Protein AF-A0A965LNA4-F1 (afdb_monomer_lite)

Sequence (70 aa):
MLLAVRQILGDSASIDEIRIQATAMWSLAHGLATLLIDGPLERKIGKISDRRALVRSVAQRAAEGFRYVE

pLDDT: mean 86.75, std 10.36, range [45.31, 95.69]

Foldseek 3Di:
DLVVLCVVVDVPDDPVNSVVVVVVVVVQVVVLVCCPPVRCVCVPPNDDPDPVVVVVVSVVDVVVDDDDDD

Structure (mmCIF, N/CA/C/O backbone):
data_AF-A0A965LNA4-F1
#
_entry.id   AF-A0A965LNA4-F1
#
loop_
_atom_site.group_PDB
_atom_site.id
_atom_site.type_symbol
_atom_site.label_atom_id
_atom_site.label_alt_id
_atom_site.label_comp_id
_atom_site.label_asym_id
_atom_site.label_entity_id
_atom_site.label_seq_id
_atom_site.pdbx_PDB_ins_code
_atom_site.Cartn_x
_atom_site.Cartn_y
_atom_site.Cartn_z
_atom_site.occupancy
_atom_site.B_iso_or_equiv
_atom_site.auth_seq_id
_atom_site.auth_comp_id
_atom_site.auth_asym_id
_atom_site.auth_atom_id
_atom_site.pdbx_PDB_model_num
ATOM 1 N N . MET A 1 1 ? -17.945 2.231 -0.509 1.00 61.03 1 MET A N 1
ATOM 2 C CA . MET A 1 1 ? -16.710 2.021 0.280 1.00 61.03 1 MET A CA 1
ATOM 3 C C . MET A 1 1 ? -17.001 1.567 1.708 1.00 61.03 1 MET A C 1
ATOM 5 O O . MET A 1 1 ? -16.622 0.456 2.029 1.00 61.03 1 MET A O 1
ATOM 9 N N . LEU A 1 2 ? -17.713 2.341 2.539 1.00 69.44 2 LEU A N 1
ATOM 10 C CA . LEU A 1 2 ? -17.983 1.968 3.944 1.00 69.44 2 LEU A CA 1
ATOM 11 C C . LEU A 1 2 ? -18.677 0.600 4.118 1.00 69.44 2 LEU A C 1
ATOM 13 O O . LEU A 1 2 ? -18.332 -0.137 5.030 1.00 69.44 2 LEU A O 1
ATOM 17 N N . LEU A 1 3 ? -19.599 0.228 3.220 1.00 71.56 3 LEU A N 1
ATOM 18 C CA . LEU A 1 3 ? -20.240 -1.098 3.225 1.00 71.56 3 LEU A CA 1
ATOM 19 C C . LEU A 1 3 ? -19.253 -2.244 2.940 1.00 71.56 3 LEU A C 1
ATOM 21 O O . LEU A 1 3 ? -19.294 -3.264 3.612 1.00 71.56 3 LEU A O 1
ATOM 25 N N . ALA A 1 4 ? -18.333 -2.056 1.991 1.00 74.25 4 ALA A N 1
ATOM 26 C CA . ALA A 1 4 ? -17.295 -3.044 1.692 1.00 74.25 4 ALA A CA 1
ATOM 27 C C . ALA A 1 4 ? -16.303 -3.177 2.859 1.00 74.25 4 ALA A C 1
ATOM 29 O O . ALA A 1 4 ? -15.878 -4.274 3.192 1.00 74.25 4 ALA A O 1
ATOM 30 N N . VAL A 1 5 ? -15.982 -2.065 3.526 1.00 75.38 5 VAL A N 1
ATOM 31 C CA . VAL A 1 5 ? -15.122 -2.069 4.717 1.00 75.38 5 VAL A CA 1
ATOM 32 C C . VAL A 1 5 ? -15.803 -2.768 5.895 1.00 75.38 5 VAL A C 1
ATOM 34 O O . VAL A 1 5 ? -15.154 -3.548 6.582 1.00 75.38 5 VAL A O 1
ATOM 37 N N . ARG A 1 6 ? -17.115 -2.575 6.091 1.00 75.75 6 ARG A N 1
ATOM 38 C CA . ARG A 1 6 ? -17.894 -3.346 7.075 1.00 75.75 6 ARG A CA 1
ATOM 39 C C . ARG A 1 6 ? -17.846 -4.848 6.805 1.00 75.75 6 ARG A C 1
ATOM 41 O O . ARG A 1 6 ? -17.638 -5.609 7.733 1.00 75.75 6 ARG A O 1
ATOM 48 N N . GLN A 1 7 ? -17.963 -5.276 5.548 1.00 80.94 7 GLN A N 1
ATOM 49 C CA . GLN A 1 7 ? -17.840 -6.698 5.195 1.00 80.94 7 GLN A CA 1
ATOM 50 C C . GLN A 1 7 ? -16.442 -7.270 5.478 1.00 80.94 7 GLN A C 1
ATOM 52 O O . GLN A 1 7 ? -16.326 -8.450 5.785 1.00 80.94 7 GLN A O 1
ATOM 57 N N . ILE A 1 8 ? -15.393 -6.445 5.388 1.00 80.25 8 ILE A N 1
ATOM 58 C CA . ILE A 1 8 ? -14.014 -6.844 5.709 1.00 80.25 8 ILE A CA 1
ATOM 59 C C . ILE A 1 8 ? -13.801 -6.948 7.226 1.00 80.25 8 ILE A C 1
ATOM 61 O O . ILE A 1 8 ? -13.131 -7.870 7.681 1.00 80.25 8 ILE A O 1
ATOM 65 N N . LEU A 1 9 ? -14.343 -6.005 8.002 1.00 84.56 9 LEU A N 1
ATOM 66 C CA . LEU A 1 9 ? -14.120 -5.919 9.452 1.00 84.56 9 LEU A CA 1
ATOM 67 C C . LEU A 1 9 ? -15.137 -6.715 10.289 1.00 84.56 9 LEU A C 1
ATOM 69 O O . LEU A 1 9 ? -14.894 -6.965 11.467 1.00 84.56 9 LEU A O 1
ATOM 73 N N . GLY A 1 10 ? -16.261 -7.112 9.693 1.00 87.06 10 GLY A N 1
ATOM 74 C CA . GLY A 1 10 ? -17.377 -7.760 10.377 1.00 87.06 10 GLY A CA 1
ATOM 75 C C . GLY A 1 10 ? -18.386 -6.773 10.973 1.00 87.06 10 GLY A C 1
ATOM 76 O O . GLY A 1 10 ? -18.122 -5.581 11.146 1.00 87.06 10 GLY A O 1
ATOM 77 N N . ASP A 1 11 ? -19.574 -7.285 11.302 1.00 86.81 11 ASP A N 1
ATOM 78 C CA . ASP A 1 11 ? -20.716 -6.470 11.745 1.00 86.81 11 ASP A CA 1
ATOM 79 C C . ASP A 1 11 ? -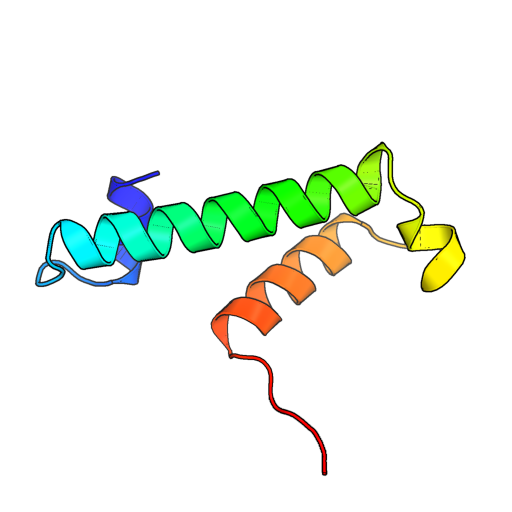20.510 -5.806 13.114 1.00 86.81 11 ASP A C 1
ATOM 81 O O . ASP A 1 11 ? -21.156 -4.801 13.418 1.00 86.81 11 ASP A O 1
ATOM 85 N N . SER A 1 12 ? -19.587 -6.328 13.925 1.00 90.25 12 SER A N 1
ATOM 86 C CA . SER A 1 12 ? -19.223 -5.775 15.233 1.00 90.25 12 SER A CA 1
ATOM 87 C C . SER A 1 12 ? -18.261 -4.586 15.162 1.00 90.25 12 SER A C 1
ATOM 89 O O . SER A 1 12 ? -17.960 -4.005 16.202 1.00 90.25 12 SER A O 1
ATOM 91 N N . ALA A 1 13 ? -17.763 -4.222 13.975 1.00 89.25 13 ALA A N 1
ATOM 92 C CA . ALA A 1 13 ? -16.812 -3.128 13.823 1.00 89.25 13 ALA A CA 1
ATOM 93 C C . ALA A 1 13 ? -17.437 -1.775 14.195 1.00 89.25 13 ALA A C 1
ATOM 95 O O . ALA A 1 13 ? -18.497 -1.377 13.688 1.00 89.25 13 ALA A O 1
ATOM 96 N N . SER A 1 14 ? -16.745 -1.035 15.054 1.00 92.81 14 SER A N 1
ATOM 97 C CA . SER A 1 14 ? -17.097 0.335 15.404 1.00 92.81 14 SER A CA 1
ATOM 98 C C . SER A 1 14 ? -16.994 1.265 14.189 1.00 92.81 14 SER A C 1
ATOM 100 O O . SER A 1 14 ? -16.291 1.010 13.207 1.00 92.81 14 SER A O 1
ATOM 102 N N . ILE A 1 15 ? -17.693 2.401 14.256 1.00 90.12 15 ILE A N 1
ATOM 103 C CA . ILE A 1 15 ? -17.631 3.427 13.203 1.00 90.12 15 ILE A CA 1
ATOM 104 C C . ILE A 1 15 ? -16.194 3.932 13.010 1.00 90.12 15 ILE A C 1
ATOM 106 O O . ILE A 1 15 ? -15.796 4.208 11.876 1.00 90.12 15 ILE A O 1
ATOM 110 N N . ASP A 1 16 ? -15.418 4.028 14.087 1.00 93.56 16 ASP A N 1
ATOM 111 C CA . ASP A 1 16 ? -14.046 4.524 14.027 1.00 93.56 16 ASP A CA 1
ATOM 112 C C . ASP A 1 16 ? -13.103 3.511 13.371 1.00 93.56 16 ASP A C 1
ATOM 114 O O . ASP A 1 16 ? -12.336 3.898 12.489 1.00 93.56 16 ASP A O 1
ATOM 118 N N . GLU A 1 17 ? -13.232 2.214 13.667 1.00 90.56 17 GLU A N 1
ATOM 119 C CA . GLU A 1 17 ? -12.485 1.157 12.962 1.00 90.56 17 GLU A CA 1
ATOM 120 C C . GLU A 1 17 ? -12.782 1.163 11.457 1.00 90.56 17 GLU A C 1
ATOM 122 O O . GLU A 1 17 ? -11.867 1.110 10.633 1.00 90.56 17 GLU A O 1
ATOM 127 N N . ILE A 1 18 ? -14.055 1.321 11.079 1.00 89.56 18 ILE A N 1
ATOM 128 C CA . ILE A 1 18 ? -14.461 1.422 9.671 1.00 89.56 18 ILE A CA 1
ATOM 129 C C . ILE A 1 18 ? -13.821 2.647 9.004 1.00 89.56 18 ILE A C 1
ATOM 131 O O . ILE A 1 18 ? -13.356 2.559 7.866 1.00 89.56 18 ILE A O 1
ATOM 135 N N . ARG A 1 19 ? -13.791 3.800 9.682 1.00 92.44 19 ARG A N 1
ATOM 136 C CA . ARG A 1 19 ? -13.177 5.029 9.151 1.00 92.44 19 ARG A CA 1
ATOM 137 C C . ARG A 1 19 ? -11.670 4.887 8.990 1.00 92.44 19 ARG A C 1
ATOM 139 O O . ARG A 1 19 ? -11.147 5.282 7.946 1.00 92.44 19 ARG A O 1
ATOM 146 N N . ILE A 1 20 ? -10.990 4.312 9.980 1.00 93.12 20 ILE A N 1
ATOM 147 C CA . ILE A 1 20 ? -9.546 4.060 9.937 1.00 93.12 20 ILE A CA 1
ATOM 148 C C . ILE A 1 20 ? -9.226 3.142 8.759 1.00 93.12 20 ILE A C 1
ATOM 150 O O . ILE A 1 20 ? -8.424 3.508 7.898 1.00 93.12 20 ILE A O 1
ATOM 154 N N . GLN A 1 21 ? -9.919 2.006 8.651 1.00 90.50 21 GLN A N 1
ATOM 155 C CA . GLN A 1 21 ? -9.683 1.044 7.578 1.00 90.50 21 GLN A CA 1
ATOM 156 C C . GLN A 1 21 ? -9.991 1.635 6.197 1.00 90.50 21 GLN A C 1
ATOM 158 O O . GLN A 1 21 ? -9.202 1.480 5.264 1.00 90.50 21 GLN A O 1
ATOM 163 N N . ALA A 1 22 ? -11.102 2.363 6.056 1.00 90.69 22 ALA A N 1
ATOM 164 C CA . ALA A 1 22 ? -11.436 3.040 4.807 1.00 9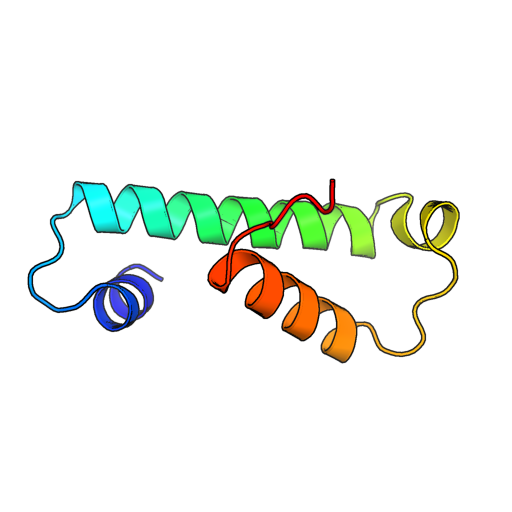0.69 22 ALA A CA 1
ATOM 165 C C . ALA A 1 22 ? -10.360 4.061 4.406 1.00 90.69 22 ALA A C 1
ATOM 167 O O . ALA A 1 22 ? -9.963 4.115 3.242 1.00 90.69 22 ALA A O 1
ATOM 168 N N . THR A 1 23 ? -9.856 4.837 5.369 1.00 94.38 23 THR A N 1
ATOM 169 C CA . THR A 1 23 ? -8.806 5.841 5.139 1.00 94.38 23 THR A CA 1
ATOM 170 C C . THR A 1 23 ? -7.484 5.187 4.749 1.00 94.38 23 THR A C 1
ATOM 172 O O . THR A 1 23 ? -6.818 5.659 3.825 1.00 94.38 23 THR A O 1
ATOM 175 N N . ALA A 1 24 ? -7.124 4.072 5.388 1.00 91.81 24 ALA A N 1
ATOM 176 C CA . ALA A 1 24 ? -5.931 3.300 5.052 1.00 91.81 24 ALA A CA 1
ATOM 177 C C . ALA A 1 24 ? -6.011 2.742 3.621 1.00 91.81 24 ALA A C 1
ATOM 179 O O . ALA A 1 24 ? -5.096 2.950 2.821 1.00 91.81 24 ALA A O 1
ATOM 180 N N . MET A 1 25 ? -7.136 2.112 3.264 1.00 91.31 25 MET A N 1
ATOM 181 C CA . MET A 1 25 ? -7.373 1.595 1.911 1.00 91.31 25 MET A CA 1
ATOM 182 C C . MET A 1 25 ? -7.330 2.709 0.859 1.00 91.31 25 MET A C 1
ATOM 184 O O . MET A 1 25 ? -6.719 2.539 -0.197 1.00 91.31 25 MET A O 1
ATOM 188 N N . TRP A 1 26 ? -7.945 3.860 1.148 1.00 93.50 26 TRP A N 1
ATOM 189 C CA . TRP A 1 26 ? -7.960 5.003 0.237 1.00 93.50 26 TRP A CA 1
ATOM 190 C C . TRP A 1 26 ? -6.562 5.587 0.032 1.00 93.50 26 TRP A C 1
ATOM 192 O O . TRP A 1 26 ? -6.168 5.833 -1.109 1.00 93.50 26 TRP A O 1
ATOM 202 N N . SER A 1 27 ? -5.805 5.749 1.119 1.00 95.50 27 SER A N 1
ATOM 203 C CA . SER A 1 27 ? -4.426 6.250 1.098 1.00 95.50 27 SER A CA 1
ATOM 204 C C . SER A 1 27 ? -3.513 5.337 0.282 1.00 95.50 27 SER A C 1
ATOM 206 O O . SER A 1 27 ? -2.772 5.820 -0.574 1.00 95.50 27 SER A O 1
ATOM 208 N N . LEU A 1 28 ? -3.609 4.018 0.481 1.00 93.81 28 LEU A N 1
AT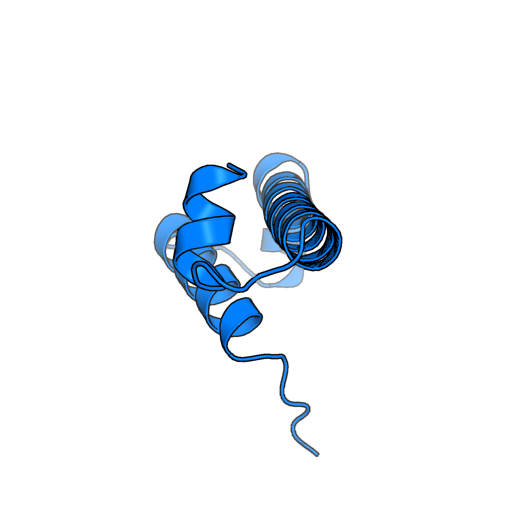OM 209 C CA . LEU A 1 28 ? -2.833 3.039 -0.283 1.00 93.81 28 LEU A CA 1
ATOM 210 C C . LEU A 1 28 ? -3.177 3.090 -1.777 1.00 93.81 28 LEU A C 1
ATOM 212 O O . LEU A 1 28 ? -2.276 3.158 -2.614 1.00 93.81 28 LEU A O 1
ATOM 216 N N . ALA A 1 29 ? -4.471 3.078 -2.111 1.00 92.38 29 ALA A N 1
ATOM 217 C CA . ALA A 1 29 ? -4.930 3.102 -3.496 1.00 92.38 29 ALA A CA 1
ATOM 218 C C . ALA A 1 29 ? -4.491 4.383 -4.222 1.00 92.38 29 ALA A C 1
ATOM 220 O O . ALA A 1 29 ? -3.985 4.304 -5.340 1.00 92.38 29 ALA A O 1
ATOM 221 N N . HIS A 1 30 ? -4.625 5.547 -3.577 1.00 94.69 30 HIS A N 1
ATOM 222 C CA . HIS A 1 30 ? -4.198 6.822 -4.157 1.00 94.69 30 HIS A CA 1
ATOM 223 C C . HIS A 1 30 ? -2.680 6.912 -4.275 1.00 94.69 30 HIS A C 1
ATOM 225 O O . HIS A 1 30 ? -2.186 7.294 -5.330 1.00 94.69 30 HIS A O 1
ATOM 231 N N . GLY A 1 31 ? -1.931 6.501 -3.247 1.00 93.94 31 GLY A N 1
ATOM 232 C CA . GLY A 1 31 ? -0.470 6.468 -3.308 1.00 93.94 31 GLY A CA 1
ATOM 233 C C . GLY A 1 31 ? 0.032 5.607 -4.468 1.00 93.94 31 GLY A C 1
ATOM 234 O O . GLY A 1 31 ? 0.881 6.043 -5.246 1.00 93.94 31 GLY A O 1
ATOM 235 N N . LEU A 1 32 ? -0.546 4.415 -4.644 1.00 94.06 32 LEU A N 1
ATOM 236 C CA . LEU A 1 32 ? -0.212 3.537 -5.764 1.00 94.06 32 LEU A CA 1
ATOM 237 C C . LEU A 1 32 ? -0.612 4.140 -7.119 1.00 94.06 32 LEU A C 1
ATOM 239 O O . LEU A 1 32 ? 0.167 4.056 -8.068 1.00 94.06 32 LEU A O 1
ATOM 243 N N . ALA A 1 33 ? -1.787 4.765 -7.218 1.00 92.75 33 ALA A N 1
ATOM 244 C CA . ALA A 1 33 ? -2.235 5.424 -8.444 1.00 92.75 33 ALA A CA 1
ATOM 245 C C . ALA A 1 33 ? -1.293 6.567 -8.849 1.00 92.75 33 ALA A C 1
ATOM 247 O O . ALA A 1 33 ? -0.837 6.591 -9.990 1.00 92.75 33 ALA A O 1
ATOM 248 N N . THR A 1 34 ? -0.917 7.441 -7.910 1.00 94.44 34 THR A N 1
ATOM 249 C CA . THR A 1 34 ? 0.063 8.509 -8.149 1.00 94.44 34 THR A CA 1
ATOM 250 C C . THR A 1 34 ? 1.391 7.935 -8.627 1.00 94.44 34 THR A C 1
ATOM 252 O O . THR A 1 34 ? 1.971 8.443 -9.580 1.00 94.44 34 THR A O 1
ATOM 255 N N . LEU A 1 35 ? 1.867 6.846 -8.014 1.00 93.75 35 LEU A N 1
ATOM 256 C CA . LEU A 1 35 ? 3.115 6.194 -8.415 1.00 93.75 35 LEU A CA 1
ATOM 257 C C . LEU A 1 35 ? 3.059 5.604 -9.834 1.00 93.75 35 LEU A C 1
ATOM 259 O O . LEU A 1 35 ? 4.071 5.640 -10.533 1.00 93.75 35 LEU A O 1
ATOM 263 N N . LEU A 1 36 ? 1.906 5.070 -10.249 1.00 91.25 36 LEU A N 1
ATOM 264 C CA . LEU A 1 36 ? 1.712 4.415 -11.548 1.00 91.25 36 LEU A CA 1
ATOM 265 C C . LEU A 1 36 ? 1.404 5.373 -12.703 1.00 91.25 36 LEU A C 1
ATOM 267 O O . LEU A 1 36 ? 1.817 5.094 -13.828 1.00 91.25 36 LEU A O 1
ATOM 271 N N . ILE A 1 37 ? 0.623 6.427 -12.455 1.00 87.12 37 ILE A N 1
ATOM 272 C CA . ILE A 1 37 ? 0.128 7.336 -13.501 1.00 87.12 37 ILE A CA 1
ATOM 273 C C . ILE A 1 37 ? 1.149 8.446 -13.749 1.00 87.12 37 ILE A C 1
ATOM 275 O O . ILE A 1 37 ? 1.600 8.622 -14.877 1.00 87.12 37 ILE A O 1
ATOM 279 N N . ASP A 1 38 ? 1.558 9.127 -12.679 1.00 79.00 38 ASP A N 1
ATOM 280 C CA . ASP A 1 38 ? 2.374 10.346 -12.755 1.00 79.00 38 ASP A CA 1
ATOM 281 C C . ASP A 1 38 ? 3.768 10.169 -12.128 1.00 79.00 38 ASP A C 1
ATOM 283 O O . ASP A 1 38 ? 4.638 11.041 -12.204 1.00 79.00 38 ASP A O 1
ATOM 287 N N . GLY A 1 39 ? 3.988 9.038 -11.460 1.00 74.50 39 GLY A N 1
ATOM 288 C CA . GLY A 1 39 ? 5.111 8.831 -10.565 1.00 74.50 39 GLY A CA 1
ATOM 289 C C . GLY A 1 39 ? 6.323 8.143 -11.193 1.00 74.50 39 GLY A C 1
ATOM 290 O O . GLY A 1 39 ? 6.280 7.574 -12.282 1.00 74.50 39 GLY A O 1
ATOM 291 N N . PRO A 1 40 ? 7.463 8.146 -10.479 1.00 87.12 40 PRO A N 1
ATOM 292 C CA . PRO A 1 40 ? 8.715 7.579 -10.965 1.00 87.12 40 PRO A CA 1
ATOM 293 C C . PRO A 1 40 ? 8.779 6.048 -10.829 1.00 87.12 40 PRO A C 1
ATOM 295 O O . PRO A 1 40 ? 9.888 5.515 -10.826 1.00 87.12 40 PRO A O 1
ATOM 298 N N . LEU A 1 41 ? 7.661 5.337 -10.637 1.00 91.00 41 LEU A N 1
ATOM 299 C CA . LEU A 1 41 ? 7.692 3.948 -10.164 1.00 91.00 41 LEU A CA 1
ATOM 300 C C . LEU A 1 41 ? 8.502 3.043 -11.096 1.00 91.00 41 LEU A C 1
ATOM 302 O O . LEU A 1 41 ? 9.478 2.451 -10.646 1.00 91.00 41 LEU A O 1
ATOM 306 N N . GLU A 1 42 ? 8.204 3.032 -12.399 1.00 91.00 42 GLU A N 1
ATOM 307 C CA . GLU A 1 42 ? 8.954 2.213 -13.368 1.00 91.00 42 GLU A CA 1
ATOM 308 C C . GLU A 1 42 ? 10.431 2.626 -13.499 1.00 91.00 42 GLU A C 1
ATOM 310 O O . GLU A 1 42 ? 11.279 1.803 -13.838 1.00 91.00 42 GLU A O 1
ATOM 315 N N . ARG A 1 43 ? 10.778 3.880 -13.169 1.00 89.25 43 ARG A N 1
ATOM 316 C CA . ARG A 1 43 ? 12.182 4.326 -13.099 1.00 89.25 43 ARG A CA 1
ATOM 317 C C . ARG A 1 43 ? 12.906 3.797 -11.861 1.00 89.25 43 ARG A C 1
ATOM 319 O O . ARG A 1 43 ? 14.126 3.694 -11.882 1.00 89.25 43 ARG A O 1
ATOM 326 N N . LYS A 1 44 ? 12.178 3.513 -10.777 1.00 91.50 44 LYS A N 1
ATOM 327 C CA . LYS A 1 44 ? 12.739 3.054 -9.497 1.00 91.50 44 LYS A CA 1
ATOM 328 C C . LYS A 1 44 ? 12.797 1.534 -9.385 1.00 91.50 44 LYS A C 1
ATOM 330 O O . LYS A 1 44 ? 13.760 1.028 -8.823 1.00 91.50 44 LYS A O 1
ATOM 335 N N . ILE A 1 45 ? 11.784 0.825 -9.887 1.00 92.38 45 ILE A N 1
ATOM 336 C CA . ILE A 1 45 ? 11.656 -0.636 -9.727 1.00 92.38 45 ILE A CA 1
ATOM 337 C C . ILE A 1 45 ? 11.774 -1.414 -11.047 1.00 92.38 45 ILE A C 1
ATOM 339 O O . ILE A 1 45 ? 11.670 -2.636 -11.046 1.00 92.38 45 ILE A O 1
ATOM 343 N N . GLY A 1 46 ? 11.998 -0.719 -12.166 1.00 92.25 46 GLY A N 1
ATOM 344 C CA . GLY A 1 46 ? 12.017 -1.308 -13.505 1.00 92.25 46 GLY A CA 1
ATOM 345 C C . GLY A 1 46 ? 10.642 -1.330 -14.179 1.00 92.25 46 GLY A C 1
ATOM 346 O O . GLY A 1 46 ? 9.623 -0.983 -13.581 1.00 92.25 46 GLY A O 1
AT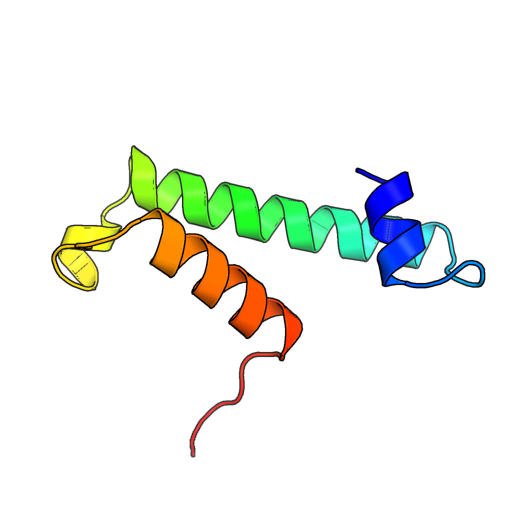OM 347 N N . LYS A 1 47 ? 10.620 -1.719 -15.462 1.00 92.00 47 LYS A N 1
ATOM 348 C CA . LYS A 1 47 ? 9.386 -1.792 -16.261 1.00 92.00 47 LYS A CA 1
ATOM 349 C C . LYS A 1 47 ? 8.402 -2.795 -15.659 1.00 92.00 47 LYS A C 1
ATOM 351 O O . LYS A 1 47 ? 8.774 -3.924 -15.344 1.00 92.00 47 LYS A O 1
ATOM 356 N N . ILE A 1 48 ? 7.136 -2.403 -15.579 1.00 92.81 48 ILE A N 1
ATOM 357 C CA . ILE A 1 48 ? 6.041 -3.233 -15.085 1.00 92.81 48 ILE A CA 1
ATOM 358 C C . ILE A 1 48 ? 5.365 -3.893 -16.289 1.00 92.81 48 ILE A C 1
ATOM 360 O O . ILE A 1 48 ? 4.701 -3.232 -17.085 1.00 92.81 48 ILE A O 1
ATOM 364 N N . SER A 1 49 ? 5.515 -5.209 -16.419 1.00 92.88 49 SER A N 1
ATOM 365 C CA . SER A 1 49 ? 4.917 -5.991 -17.511 1.00 92.88 49 SER A CA 1
ATOM 366 C C . SER A 1 49 ? 3.399 -6.150 -17.378 1.00 92.88 49 SER A C 1
ATOM 368 O O . SER A 1 49 ? 2.690 -6.118 -18.381 1.00 92.88 49 SER A O 1
ATOM 370 N N . ASP A 1 50 ? 2.888 -6.272 -16.149 1.00 95.19 50 ASP A N 1
ATOM 371 C CA . ASP A 1 50 ? 1.454 -6.330 -15.856 1.00 95.19 50 ASP A CA 1
ATOM 372 C C . ASP A 1 50 ? 1.099 -5.452 -14.647 1.00 95.19 50 ASP A C 1
ATOM 374 O O . ASP A 1 50 ? 1.298 -5.807 -13.481 1.00 95.19 50 ASP A O 1
ATOM 378 N N . ARG A 1 51 ? 0.516 -4.283 -14.936 1.00 92.12 51 ARG A N 1
ATOM 379 C CA . ARG A 1 51 ? 0.077 -3.323 -13.914 1.00 92.12 51 ARG A CA 1
ATOM 380 C C . ARG A 1 51 ? -1.061 -3.867 -13.048 1.00 92.12 51 ARG A C 1
ATOM 382 O O . ARG A 1 51 ? -1.125 -3.539 -11.867 1.00 92.12 51 ARG A O 1
ATOM 389 N N . ARG A 1 52 ? -1.954 -4.703 -13.594 1.00 93.75 52 ARG A N 1
ATOM 390 C CA . ARG A 1 52 ? -3.069 -5.282 -12.823 1.00 93.75 52 ARG A CA 1
ATOM 391 C C . ARG A 1 52 ? -2.570 -6.329 -11.841 1.00 93.75 52 ARG A C 1
ATOM 393 O O . ARG A 1 52 ? -3.051 -6.354 -10.709 1.00 93.75 52 ARG A O 1
ATOM 400 N N . ALA A 1 53 ? -1.622 -7.167 -12.258 1.00 95.69 53 ALA A N 1
ATOM 401 C CA . ALA A 1 53 ? -0.971 -8.110 -11.355 1.00 95.69 53 ALA A CA 1
ATOM 402 C C . ALA A 1 53 ? -0.288 -7.368 -10.198 1.00 95.69 53 ALA A C 1
ATOM 404 O O . ALA A 1 53 ? -0.560 -7.680 -9.040 1.00 95.69 53 ALA A O 1
ATOM 405 N N . LEU A 1 54 ? 0.480 -6.312 -10.497 1.00 94.06 54 LEU A N 1
ATOM 406 C CA . LEU A 1 54 ? 1.135 -5.498 -9.470 1.00 94.06 54 LEU A CA 1
ATOM 407 C C . LEU A 1 54 ? 0.137 -4.890 -8.473 1.00 94.06 54 LEU A C 1
ATOM 409 O O . LEU A 1 54 ? 0.342 -5.003 -7.268 1.00 94.06 54 LEU A O 1
ATOM 413 N N . VAL A 1 55 ? -0.956 -4.283 -8.951 1.00 94.19 55 VAL A N 1
ATOM 414 C CA . VAL A 1 55 ? -1.990 -3.696 -8.075 1.00 94.19 55 VAL A CA 1
ATOM 415 C C . VAL A 1 55 ? -2.569 -4.737 -7.115 1.00 94.19 55 VAL A C 1
ATOM 417 O O . VAL A 1 55 ? -2.698 -4.459 -5.922 1.00 94.19 55 VAL A O 1
ATOM 420 N N . ARG A 1 56 ? -2.874 -5.947 -7.604 1.00 93.88 56 ARG A N 1
ATOM 421 C CA . ARG A 1 56 ? -3.380 -7.038 -6.753 1.00 93.88 56 ARG A CA 1
ATOM 422 C C . ARG A 1 56 ? -2.347 -7.474 -5.720 1.00 93.88 56 ARG A C 1
ATOM 424 O O . ARG A 1 56 ? -2.693 -7.593 -4.549 1.00 93.88 56 ARG A O 1
ATOM 431 N N . SER A 1 57 ? -1.092 -7.658 -6.126 1.00 94.06 57 SER A N 1
ATOM 432 C CA . SER A 1 57 ? -0.016 -8.066 -5.218 1.00 94.06 57 SER A CA 1
ATOM 433 C C . SER A 1 57 ? 0.278 -7.015 -4.145 1.00 94.06 57 SER A C 1
ATOM 435 O O . SER A 1 57 ? 0.488 -7.377 -2.991 1.00 94.06 57 SER A O 1
ATOM 437 N N . VAL A 1 58 ? 0.242 -5.720 -4.482 1.00 93.56 58 VAL A N 1
ATOM 438 C CA . VAL A 1 58 ? 0.402 -4.634 -3.497 1.00 93.56 58 VAL A CA 1
ATOM 439 C C . VAL A 1 58 ? -0.748 -4.638 -2.491 1.00 93.56 58 VAL A C 1
ATOM 441 O O . VAL A 1 58 ? -0.501 -4.558 -1.289 1.00 93.56 58 VAL A O 1
ATOM 444 N N . ALA A 1 59 ? -1.993 -4.776 -2.958 1.00 90.81 59 ALA A N 1
ATOM 445 C CA . ALA A 1 59 ? -3.156 -4.853 -2.075 1.00 90.81 59 ALA A CA 1
ATOM 446 C C . ALA A 1 59 ? -3.090 -6.074 -1.142 1.00 90.81 59 ALA A C 1
ATOM 448 O O . ALA A 1 59 ? -3.320 -5.941 0.059 1.00 90.81 59 ALA A O 1
ATOM 449 N N . GLN A 1 60 ? -2.715 -7.242 -1.674 1.00 90.81 60 GLN A N 1
ATOM 450 C CA . GLN A 1 60 ? -2.540 -8.461 -0.887 1.00 90.81 60 GLN A CA 1
ATOM 451 C C . GLN A 1 60 ? -1.433 -8.296 0.160 1.00 90.81 60 GLN A C 1
ATOM 453 O O . GLN A 1 60 ? -1.651 -8.586 1.334 1.00 90.81 60 GLN A O 1
ATOM 458 N N . ARG A 1 61 ? -0.270 -7.757 -0.228 1.00 90.75 61 ARG A N 1
ATOM 459 C CA . ARG A 1 61 ? 0.843 -7.533 0.703 1.00 90.75 61 ARG A CA 1
ATOM 460 C C . ARG A 1 61 ? 0.472 -6.562 1.822 1.00 90.75 61 ARG A C 1
ATOM 462 O O . ARG A 1 61 ? 0.884 -6.771 2.958 1.00 90.75 61 ARG A O 1
ATOM 469 N N . ALA A 1 62 ? -0.299 -5.521 1.509 1.00 88.88 62 ALA A N 1
ATOM 470 C CA . ALA A 1 62 ? -0.790 -4.577 2.507 1.00 88.88 62 ALA A CA 1
ATOM 471 C C . ALA A 1 62 ? -1.770 -5.236 3.491 1.00 88.88 62 ALA A C 1
ATOM 473 O O . ALA A 1 62 ? -1.692 -4.963 4.685 1.00 88.88 62 ALA A O 1
ATOM 474 N N . ALA A 1 63 ? -2.644 -6.129 3.013 1.00 84.12 63 ALA A N 1
ATOM 475 C CA . ALA A 1 63 ? -3.567 -6.881 3.865 1.00 84.12 63 ALA A CA 1
ATOM 476 C C . ALA A 1 63 ? -2.848 -7.899 4.770 1.00 84.12 63 ALA A C 1
ATOM 478 O O . A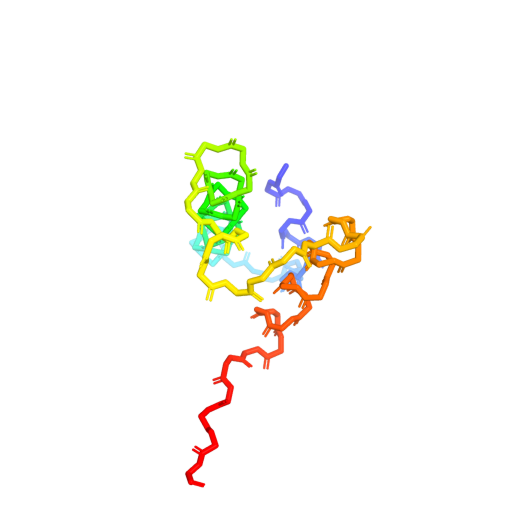LA A 1 63 ? -3.222 -8.067 5.925 1.00 84.12 63 ALA A O 1
ATOM 479 N N . GLU A 1 64 ? -1.794 -8.546 4.269 1.00 86.50 64 GLU A N 1
ATOM 480 C CA . GLU A 1 64 ? -0.962 -9.486 5.039 1.00 86.50 64 GLU A CA 1
ATOM 481 C C . GLU A 1 64 ? -0.010 -8.791 6.032 1.00 86.50 64 GLU A C 1
ATOM 483 O O . GLU A 1 64 ? 0.603 -9.454 6.871 1.00 86.50 64 GLU A O 1
ATOM 488 N N . GLY A 1 65 ? 0.145 -7.468 5.922 1.00 79.81 65 GLY A N 1
ATOM 489 C CA . GLY A 1 65 ? 1.098 -6.674 6.688 1.00 79.81 65 GLY A CA 1
ATOM 490 C C . GLY A 1 65 ? 2.532 -6.749 6.149 1.00 79.81 65 GLY A C 1
ATOM 491 O O . GLY A 1 65 ? 3.007 -7.772 5.641 1.00 79.81 65 GLY A O 1
ATOM 492 N N . PHE A 1 66 ? 3.273 -5.646 6.273 1.00 75.06 66 PHE A N 1
ATOM 493 C CA . PHE A 1 66 ? 4.690 -5.608 5.916 1.00 75.06 66 PHE A CA 1
ATOM 494 C C . PHE A 1 66 ? 5.504 -6.340 6.982 1.00 75.06 66 PHE A C 1
ATOM 496 O O . PHE A 1 66 ? 5.595 -5.909 8.126 1.00 75.06 66 PHE A O 1
ATOM 503 N N . ARG A 1 67 ? 6.107 -7.462 6.593 1.00 70.25 67 ARG A N 1
ATOM 504 C CA . ARG A 1 67 ? 7.128 -8.136 7.398 1.00 70.25 67 ARG A CA 1
ATOM 505 C C . ARG A 1 67 ? 8.480 -7.584 6.977 1.00 70.25 67 ARG A C 1
ATOM 507 O O . ARG A 1 67 ? 8.807 -7.667 5.791 1.00 70.25 67 ARG A O 1
ATOM 514 N N . TYR A 1 68 ? 9.221 -7.021 7.924 1.00 54.66 68 TYR A N 1
ATOM 515 C CA . TYR A 1 68 ? 10.644 -6.775 7.740 1.00 54.66 68 TYR A CA 1
ATOM 516 C C . TYR A 1 68 ? 11.347 -8.129 7.745 1.00 54.66 68 TYR A C 1
ATOM 518 O O . TYR A 1 68 ? 11.032 -8.991 8.564 1.00 54.66 68 TYR A O 1
ATOM 526 N N . VAL A 1 69 ? 12.223 -8.338 6.772 1.00 59.09 69 VAL A N 1
ATOM 527 C CA . VAL A 1 69 ? 13.167 -9.450 6.809 1.00 59.09 69 VAL A CA 1
ATOM 528 C C . VAL A 1 69 ? 14.383 -8.886 7.536 1.00 59.09 69 VAL A C 1
ATOM 530 O O . VAL A 1 69 ? 14.926 -7.883 7.069 1.00 59.09 69 VAL A O 1
ATOM 533 N N . GLU A 1 70 ? 14.697 -9.437 8.709 1.00 45.31 70 GLU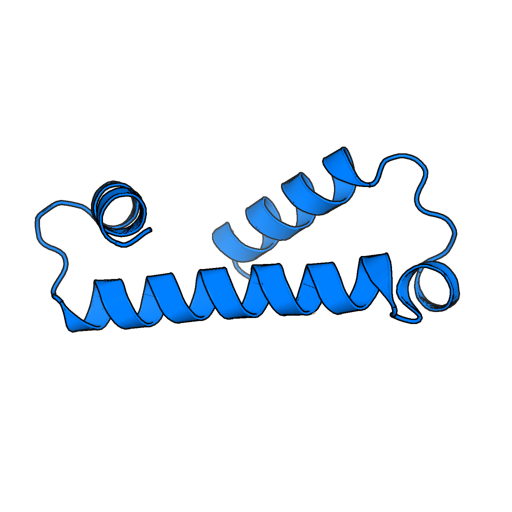 A N 1
ATOM 534 C CA . GLU A 1 70 ? 15.960 -9.165 9.415 1.00 45.31 70 GLU A CA 1
ATOM 535 C C . GLU A 1 70 ? 17.156 -9.697 8.619 1.00 45.31 70 GLU A C 1
ATOM 537 O O . GLU A 1 70 ? 17.019 -10.776 7.993 1.00 45.31 70 GLU A O 1
#

Radius of gyration: 14.57 Å; chains: 1; bounding box: 37×20×33 Å

Secondary structure (DSSP, 8-state):
-HHHHHHHH-TT--HHHHHHHHHHHHHHHHHHHHHHHTSSHHHHH---S-HHHHHHHHHHHHHH------